Protein AF-A0A7J2T9G2-F1 (afdb_monomer_lite)

Organism: NCBI:txid334771

pLDDT: mean 79.66, std 18.95, range [33.62, 94.38]

Structure (mmCIF, N/CA/C/O backbone):
data_AF-A0A7J2T9G2-F1
#
_entry.id   AF-A0A7J2T9G2-F1
#
loop_
_atom_site.group_PDB
_atom_site.id
_atom_site.type_symbol
_atom_site.label_atom_id
_atom_site.label_alt_id
_atom_site.label_comp_id
_atom_site.label_asym_id
_atom_site.label_entity_id
_atom_site.label_seq_id
_atom_site.pdbx_PDB_ins_code
_atom_site.Cartn_x
_atom_site.Cartn_y
_atom_site.Cartn_z
_atom_site.occupancy
_atom_site.B_iso_or_equiv
_atom_site.auth_seq_id
_atom_site.auth_comp_id
_atom_site.auth_asym_id
_atom_site.auth_atom_id
_atom_site.pdbx_PDB_model_num
ATOM 1 N N . MET A 1 1 ? 30.607 -17.595 -2.126 1.00 34.59 1 MET A N 1
ATOM 2 C CA . MET A 1 1 ? 31.053 -16.266 -1.655 1.00 34.59 1 MET A CA 1
ATOM 3 C C . MET A 1 1 ? 29.821 -15.401 -1.440 1.00 34.59 1 MET A C 1
ATOM 5 O O . MET A 1 1 ? 29.024 -15.260 -2.358 1.00 34.59 1 MET A O 1
ATOM 9 N N . CYS A 1 2 ? 29.599 -14.952 -0.205 1.00 33.62 2 CYS A N 1
ATOM 10 C CA . CYS A 1 2 ? 28.385 -14.261 0.221 1.00 33.62 2 CYS A CA 1
ATOM 11 C C . CYS A 1 2 ? 28.220 -12.874 -0.418 1.00 33.62 2 CYS A C 1
ATOM 13 O O . CYS A 1 2 ? 29.096 -12.024 -0.322 1.00 33.62 2 CYS A O 1
ATOM 15 N N . SER A 1 3 ? 27.038 -12.690 -1.011 1.00 45.47 3 SER A N 1
ATOM 16 C CA . SER A 1 3 ? 26.196 -11.489 -1.061 1.00 45.47 3 SER A CA 1
ATOM 17 C C . SER A 1 3 ? 26.699 -10.253 -0.301 1.00 45.47 3 SER A C 1
ATOM 19 O O . SER A 1 3 ? 26.663 -10.222 0.928 1.00 45.47 3 SER A O 1
ATOM 21 N N . LEU A 1 4 ? 26.941 -9.168 -1.040 1.00 41.16 4 LEU A N 1
ATOM 22 C CA . LEU A 1 4 ? 26.833 -7.801 -0.532 1.00 41.16 4 LEU A CA 1
ATOM 23 C C . LEU A 1 4 ? 25.730 -7.075 -1.306 1.00 41.16 4 LEU A C 1
ATOM 25 O O . LEU A 1 4 ? 25.895 -6.643 -2.444 1.00 41.16 4 LEU A O 1
ATOM 29 N N . ARG A 1 5 ? 24.568 -6.996 -0.650 1.00 42.28 5 ARG A N 1
ATOM 30 C CA . ARG A 1 5 ? 23.443 -6.133 -1.004 1.00 42.28 5 ARG A CA 1
ATOM 31 C C . ARG A 1 5 ? 23.946 -4.691 -1.010 1.00 42.28 5 ARG A C 1
ATOM 33 O O . ARG A 1 5 ? 24.292 -4.163 0.043 1.00 42.28 5 ARG A O 1
ATOM 40 N N . ALA A 1 6 ? 23.955 -4.054 -2.175 1.00 37.97 6 ALA A N 1
ATOM 41 C CA . ALA A 1 6 ? 24.132 -2.614 -2.256 1.00 37.97 6 ALA A CA 1
ATOM 42 C C . ALA A 1 6 ? 22.868 -1.937 -1.701 1.00 37.97 6 ALA A C 1
ATOM 44 O O . ALA A 1 6 ? 21.861 -1.784 -2.392 1.00 37.97 6 ALA A O 1
ATOM 45 N N . LEU A 1 7 ? 22.933 -1.570 -0.419 1.00 42.69 7 LEU A N 1
ATOM 46 C CA . LEU A 1 7 ? 22.110 -0.536 0.194 1.00 42.69 7 LEU A CA 1
ATOM 47 C C . LEU A 1 7 ? 22.350 0.755 -0.603 1.00 42.69 7 LEU A C 1
ATOM 49 O O . LEU A 1 7 ? 23.369 1.416 -0.424 1.00 42.69 7 LEU A O 1
ATOM 53 N N . ASN A 1 8 ? 21.451 1.100 -1.521 1.00 37.91 8 ASN A N 1
ATOM 54 C CA . ASN A 1 8 ? 21.525 2.378 -2.219 1.00 37.91 8 ASN A CA 1
ATOM 55 C C . ASN A 1 8 ? 20.592 3.366 -1.518 1.00 37.91 8 ASN A C 1
ATOM 57 O O . ASN A 1 8 ? 19.417 3.503 -1.852 1.00 37.91 8 ASN A O 1
ATOM 61 N N . ILE A 1 9 ? 21.138 4.012 -0.489 1.00 46.47 9 ILE A N 1
ATOM 62 C CA . ILE A 1 9 ? 20.577 5.221 0.108 1.00 46.47 9 ILE A CA 1
ATOM 63 C C . ILE A 1 9 ? 20.765 6.333 -0.931 1.00 46.47 9 ILE A C 1
ATOM 65 O O . ILE A 1 9 ? 21.870 6.833 -1.113 1.00 46.47 9 ILE A O 1
ATOM 69 N N . ARG A 1 10 ? 19.695 6.715 -1.636 1.00 43.00 10 ARG A N 1
ATOM 70 C CA . ARG A 1 10 ? 19.652 7.960 -2.418 1.00 43.00 10 ARG A CA 1
ATOM 71 C C . ARG A 1 10 ? 18.690 8.924 -1.746 1.00 43.00 10 ARG A C 1
ATOM 73 O O . ARG A 1 10 ? 17.476 8.786 -1.852 1.00 43.00 10 ARG A O 1
ATOM 80 N N . VAL A 1 11 ? 19.266 9.891 -1.046 1.00 45.16 11 VAL A N 1
ATOM 81 C CA . VAL A 1 11 ? 18.590 11.092 -0.562 1.00 45.16 11 VAL A CA 1
ATOM 82 C C . VAL A 1 11 ? 18.940 12.210 -1.551 1.00 45.16 11 VAL A C 1
ATOM 84 O O . VAL A 1 11 ? 20.116 12.389 -1.852 1.00 45.16 11 VAL A O 1
ATOM 87 N N . LEU A 1 12 ? 17.902 12.928 -2.010 1.00 39.91 12 LEU A N 1
ATOM 88 C CA . LEU A 1 12 ? 17.878 14.205 -2.757 1.00 39.91 12 LEU A CA 1
ATOM 89 C C . LEU A 1 12 ? 17.633 14.130 -4.282 1.00 39.91 12 LEU A C 1
ATOM 91 O O . LEU A 1 12 ? 18.515 13.820 -5.075 1.00 39.91 12 LEU A O 1
ATOM 95 N N . GLY A 1 13 ? 16.423 14.539 -4.687 1.00 34.62 13 GLY A N 1
ATOM 96 C CA . GLY A 1 13 ? 16.232 15.386 -5.875 1.00 34.62 13 GLY A CA 1
ATOM 97 C C . GLY A 1 13 ? 15.762 14.751 -7.187 1.00 34.62 13 GLY A C 1
ATOM 98 O O . GLY A 1 13 ? 15.509 15.489 -8.131 1.00 34.62 13 GLY A O 1
ATOM 99 N N . ALA A 1 14 ? 15.600 13.432 -7.275 1.00 40.44 14 ALA A N 1
ATOM 100 C CA . ALA A 1 14 ? 15.054 12.783 -8.467 1.00 40.44 14 ALA A CA 1
ATOM 101 C C . ALA A 1 14 ? 13.658 12.239 -8.161 1.00 40.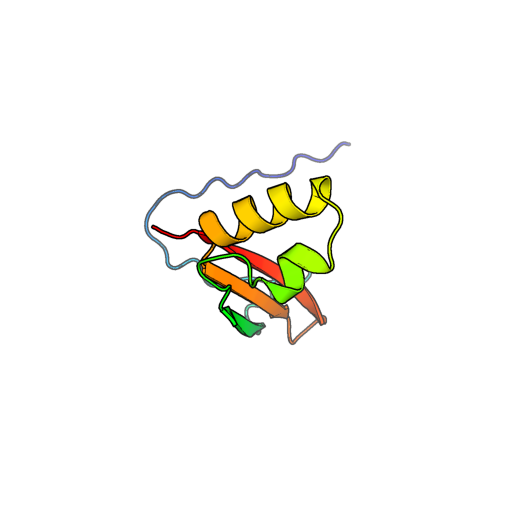44 14 ALA A C 1
ATOM 103 O O . ALA A 1 14 ? 13.489 11.505 -7.187 1.00 40.44 14 ALA A O 1
ATOM 104 N N . VAL A 1 15 ? 12.670 12.555 -9.001 1.00 45.59 15 VAL A N 1
ATOM 105 C CA . VAL A 1 15 ? 11.417 11.792 -9.069 1.00 45.59 15 VAL A CA 1
ATOM 106 C C . VAL A 1 15 ? 11.819 10.377 -9.486 1.00 45.59 15 VAL A C 1
ATOM 108 O O . VAL A 1 15 ? 11.972 10.085 -10.668 1.00 45.59 15 VAL A O 1
ATOM 111 N N . ALA A 1 16 ? 12.155 9.531 -8.512 1.00 58.59 16 ALA A N 1
ATOM 112 C CA . ALA A 1 16 ? 12.645 8.189 -8.760 1.00 58.59 16 ALA A CA 1
ATOM 113 C C . ALA A 1 16 ? 11.473 7.372 -9.304 1.00 58.59 16 ALA A C 1
ATOM 115 O O . ALA A 1 16 ? 10.653 6.853 -8.545 1.00 58.59 16 ALA A O 1
ATOM 116 N N . MET A 1 17 ? 11.372 7.330 -10.632 1.00 76.38 17 MET A N 1
ATOM 117 C CA . MET A 1 17 ? 10.371 6.548 -11.339 1.00 76.38 17 MET A CA 1
ATOM 118 C C . MET A 1 17 ? 10.507 5.089 -10.903 1.00 76.38 17 MET A C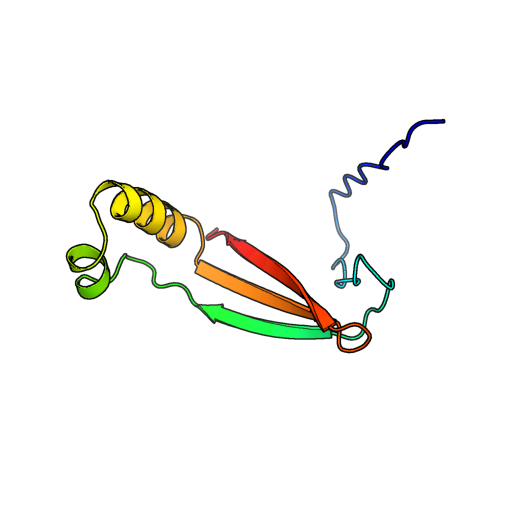 1
ATOM 120 O O . MET A 1 17 ? 11.615 4.545 -10.854 1.00 76.38 17 MET A O 1
ATOM 124 N N . TRP A 1 18 ? 9.389 4.490 -10.495 1.00 86.62 18 TRP A N 1
ATOM 125 C CA . TRP A 1 18 ? 9.375 3.136 -9.957 1.00 86.62 18 TRP A CA 1
ATOM 126 C C . TRP A 1 18 ? 9.937 2.147 -10.986 1.00 86.62 18 TRP A C 1
ATOM 128 O O . TRP A 1 18 ? 9.569 2.187 -12.159 1.00 86.62 18 TRP A O 1
ATOM 138 N N . LYS A 1 19 ? 10.819 1.249 -10.535 1.00 90.44 19 LYS A N 1
ATOM 139 C CA . LYS A 1 19 ? 11.350 0.142 -11.339 1.00 90.44 19 LYS A CA 1
ATOM 140 C C . LYS A 1 19 ? 11.068 -1.168 -10.635 1.00 90.44 19 LYS A C 1
ATOM 142 O O . LYS A 1 19 ? 11.320 -1.301 -9.438 1.00 90.44 19 LYS A O 1
ATOM 147 N N . CYS A 1 20 ? 10.614 -2.157 -11.393 1.00 90.75 20 CYS A N 1
ATOM 148 C CA . CYS A 1 20 ? 10.385 -3.488 -10.865 1.00 90.75 20 CYS A CA 1
ATOM 149 C C . CYS A 1 20 ? 11.700 -4.102 -10.367 1.00 90.75 20 CYS A C 1
ATOM 151 O O . CYS A 1 20 ? 12.614 -4.344 -11.153 1.00 90.75 20 CYS A O 1
ATOM 153 N N . ILE A 1 21 ? 11.775 -4.447 -9.080 1.00 90.12 21 ILE A N 1
ATOM 154 C CA . ILE A 1 21 ? 12.969 -5.076 -8.489 1.00 90.12 21 ILE A CA 1
ATOM 155 C C . ILE A 1 21 ? 13.291 -6.457 -9.088 1.00 90.12 21 ILE A C 1
ATOM 157 O O . ILE A 1 21 ? 14.417 -6.932 -8.983 1.00 90.12 21 ILE A O 1
ATOM 161 N N . ARG A 1 22 ? 12.304 -7.120 -9.708 1.00 89.38 22 ARG A N 1
ATOM 162 C C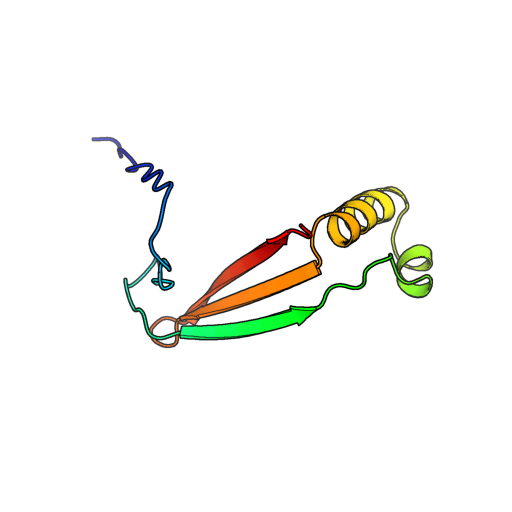A . ARG A 1 22 ? 12.468 -8.456 -10.300 1.00 89.38 22 ARG A CA 1
ATOM 163 C C . ARG A 1 22 ? 13.040 -8.417 -11.714 1.00 89.38 22 ARG A C 1
ATOM 165 O O . ARG A 1 22 ? 13.950 -9.181 -12.002 1.00 89.38 22 ARG A O 1
ATOM 172 N N . CYS A 1 23 ? 12.481 -7.586 -12.594 1.00 90.94 23 CYS A N 1
ATOM 173 C CA . CYS A 1 23 ? 12.822 -7.586 -14.023 1.00 90.94 23 CYS A CA 1
ATOM 174 C C . CYS A 1 23 ? 13.383 -6.251 -14.534 1.00 90.94 23 CYS A C 1
ATOM 176 O O . CYS A 1 23 ? 13.675 -6.133 -15.718 1.00 90.94 23 CYS A O 1
ATOM 178 N N . GLY A 1 24 ? 13.493 -5.232 -13.678 1.00 90.19 24 GLY A N 1
ATOM 179 C CA . GLY A 1 24 ? 13.968 -3.897 -14.049 1.00 90.19 24 GLY A CA 1
ATOM 180 C C . GLY A 1 24 ? 12.986 -3.067 -14.880 1.00 90.19 24 GLY A C 1
ATOM 181 O O . GLY A 1 24 ? 13.295 -1.919 -15.184 1.00 90.19 24 GLY A O 1
ATOM 182 N N . SER A 1 25 ? 11.813 -3.612 -15.232 1.00 89.31 25 SER A N 1
ATOM 183 C CA . SER A 1 25 ? 10.814 -2.910 -16.044 1.00 89.31 25 SER A CA 1
ATOM 184 C C . SER A 1 25 ? 10.272 -1.669 -15.336 1.00 89.31 25 SER A C 1
ATOM 186 O O . SER A 1 25 ? 9.936 -1.708 -14.151 1.00 89.31 25 SER A O 1
ATOM 188 N N . GLU A 1 26 ? 10.145 -0.591 -16.103 1.00 89.88 26 GLU A N 1
ATOM 189 C CA . GLU A 1 26 ? 9.487 0.662 -15.718 1.00 89.88 26 GLU A CA 1
ATOM 190 C C . GLU A 1 26 ? 7.993 0.658 -16.057 1.00 89.88 26 GLU A C 1
ATOM 192 O O . GLU A 1 26 ? 7.261 1.538 -15.615 1.00 89.88 26 GLU A O 1
ATOM 197 N N . VAL A 1 27 ? 7.511 -0.335 -16.814 1.00 88.56 27 VAL A N 1
ATOM 198 C CA . VAL A 1 27 ? 6.096 -0.437 -17.183 1.00 88.56 27 VAL A CA 1
ATOM 199 C C . VAL A 1 27 ? 5.312 -1.006 -16.008 1.00 88.56 27 VAL A C 1
ATOM 201 O O . VAL A 1 27 ? 5.441 -2.185 -15.648 1.00 88.56 27 VAL A O 1
ATOM 204 N N . HIS A 1 28 ? 4.484 -0.156 -15.415 1.00 91.44 28 HIS A N 1
ATOM 205 C CA . HIS A 1 28 ? 3.719 -0.488 -14.230 1.00 91.44 28 HIS A CA 1
ATOM 206 C C . HIS A 1 28 ? 2.340 0.161 -14.228 1.00 91.44 28 HIS A C 1
ATOM 208 O O . HIS A 1 28 ? 2.083 1.146 -14.914 1.00 91.44 28 HIS A O 1
ATOM 214 N N . GLU A 1 29 ? 1.459 -0.421 -13.431 1.00 93.50 29 GLU A N 1
ATOM 215 C CA . GLU A 1 29 ? 0.169 0.138 -13.056 1.00 93.50 29 GLU A CA 1
ATOM 216 C C . GLU A 1 29 ? 0.219 0.537 -11.586 1.00 93.50 29 GLU A C 1
ATOM 218 O O . GLU A 1 29 ? 0.838 -0.160 -10.781 1.00 93.50 29 GLU A O 1
ATOM 223 N N . VAL A 1 30 ? -0.419 1.655 -11.239 1.00 92.56 30 VAL A N 1
ATOM 224 C CA . VAL A 1 30 ? -0.525 2.114 -9.851 1.00 92.56 30 VAL A CA 1
ATOM 225 C C . VAL A 1 30 ? -1.987 2.124 -9.447 1.00 92.56 30 VAL A C 1
ATOM 227 O O . VAL A 1 30 ? -2.785 2.865 -10.019 1.00 92.56 30 VAL A O 1
ATOM 230 N N . LEU A 1 31 ? -2.325 1.340 -8.427 1.00 93.12 31 LEU A N 1
ATOM 231 C CA . LEU A 1 31 ? -3.615 1.422 -7.750 1.00 93.12 31 LEU A CA 1
ATOM 232 C C . LEU A 1 31 ? -3.460 2.262 -6.486 1.00 93.12 31 LEU A C 1
ATOM 234 O O . LEU A 1 31 ? -2.553 2.026 -5.688 1.00 93.12 31 LEU A O 1
ATOM 238 N N . ARG A 1 32 ? -4.339 3.248 -6.310 1.00 93.56 32 ARG A N 1
ATOM 239 C CA . ARG A 1 32 ? -4.308 4.180 -5.181 1.00 93.56 32 ARG A CA 1
ATOM 240 C C . ARG A 1 32 ? -5.544 3.992 -4.321 1.00 93.56 32 ARG A C 1
ATOM 242 O O . ARG A 1 32 ? -6.662 4.092 -4.817 1.00 93.56 32 ARG A O 1
ATOM 249 N N . PHE A 1 33 ? -5.325 3.767 -3.033 1.00 91.69 33 PHE A N 1
ATOM 250 C CA . PHE A 1 33 ? -6.382 3.609 -2.045 1.00 91.69 33 PHE A CA 1
ATOM 251 C C . PHE A 1 33 ? -6.211 4.660 -0.959 1.00 91.69 33 PHE A C 1
ATOM 253 O O . PHE A 1 33 ? -5.195 4.678 -0.262 1.00 91.69 33 PHE A O 1
ATOM 260 N N . SER A 1 34 ? -7.201 5.531 -0.810 1.00 90.75 34 SER A N 1
ATOM 261 C CA . SER A 1 34 ? -7.229 6.499 0.282 1.00 90.75 34 SER A CA 1
ATOM 262 C C . SER A 1 34 ? -7.561 5.788 1.588 1.00 90.75 34 SER A C 1
ATOM 264 O O . SER A 1 34 ? -8.508 5.003 1.658 1.00 90.75 34 SER A O 1
ATOM 266 N N . LEU A 1 35 ? -6.777 6.065 2.624 1.00 88.25 35 LEU A N 1
ATOM 267 C CA . LEU A 1 35 ? -7.062 5.618 3.978 1.00 88.25 35 LEU A CA 1
ATOM 268 C C . LEU A 1 35 ? -7.904 6.678 4.699 1.00 88.25 35 LEU A C 1
ATOM 270 O O . LEU A 1 35 ? -7.671 7.875 4.506 1.00 88.25 35 LEU A O 1
ATOM 274 N N . PRO A 1 36 ? -8.877 6.262 5.527 1.00 86.75 36 PRO A N 1
ATOM 275 C CA . PRO A 1 36 ? -9.656 7.198 6.324 1.00 86.75 36 PRO A CA 1
ATOM 276 C C . PRO A 1 36 ? -8.757 7.903 7.349 1.00 86.75 36 PRO A C 1
ATOM 278 O O . PRO A 1 36 ? -7.754 7.345 7.790 1.00 86.75 36 PRO A O 1
ATOM 281 N N . GLU A 1 37 ? -9.113 9.132 7.728 1.00 82.38 37 GLU A N 1
ATOM 282 C CA . GLU A 1 37 ? -8.333 9.908 8.708 1.00 82.38 37 GLU A CA 1
ATOM 283 C C . GLU A 1 37 ? -8.407 9.303 10.109 1.00 82.38 37 GLU A C 1
ATOM 285 O O . GLU A 1 37 ? -7.432 9.295 10.860 1.00 82.38 37 GLU A O 1
ATOM 290 N N . GLU A 1 38 ? -9.575 8.757 10.431 1.00 83.31 38 GLU A N 1
ATOM 291 C CA . GLU A 1 38 ? -9.866 8.112 11.697 1.00 83.31 38 GLU A CA 1
ATOM 292 C C . GLU A 1 38 ? -10.375 6.697 11.459 1.00 83.31 38 GLU A C 1
ATOM 294 O O . GLU A 1 38 ? -10.935 6.372 10.410 1.00 83.31 38 GLU A O 1
ATOM 299 N N . MET A 1 39 ? -10.190 5.832 12.456 1.00 81.88 39 MET A N 1
ATOM 300 C CA . MET A 1 39 ? -10.716 4.478 12.384 1.00 81.88 39 MET A CA 1
ATOM 301 C C . MET A 1 39 ? -12.251 4.513 12.344 1.00 81.88 39 MET A C 1
ATOM 303 O O . MET A 1 39 ? -12.865 4.961 13.314 1.00 81.88 39 MET A O 1
ATOM 307 N N . PRO A 1 40 ? -12.889 3.965 11.293 1.00 84.69 40 PRO A N 1
ATOM 308 C CA . PRO A 1 40 ? -14.340 3.895 11.231 1.00 84.69 40 PRO A CA 1
ATOM 309 C C . PRO A 1 40 ? -14.901 3.094 12.407 1.00 84.69 40 PRO A C 1
ATOM 311 O O . PRO A 1 40 ? -14.374 2.034 12.755 1.00 84.69 40 PRO A O 1
ATOM 314 N N . MET A 1 41 ? -16.007 3.557 12.990 1.00 80.81 41 MET A N 1
ATOM 315 C CA . MET A 1 41 ? -16.597 2.934 14.182 1.00 80.81 41 MET A CA 1
ATOM 316 C C . MET A 1 41 ? -16.982 1.462 13.950 1.00 80.81 41 MET A C 1
ATOM 318 O O . MET A 1 41 ? -16.801 0.626 14.832 1.00 80.81 41 MET A O 1
ATOM 322 N N . ALA A 1 42 ? -17.418 1.122 12.732 1.00 83.69 42 ALA A N 1
ATOM 323 C CA . ALA A 1 42 ? -17.701 -0.255 12.326 1.00 83.69 42 ALA A CA 1
ATOM 324 C C . ALA A 1 42 ? -16.458 -1.162 12.413 1.00 83.69 42 ALA A C 1
ATOM 326 O O . ALA A 1 42 ? -16.531 -2.267 12.948 1.00 83.69 42 ALA A O 1
ATOM 327 N N . LEU A 1 43 ? -15.298 -0.671 11.958 1.00 80.00 43 LEU A N 1
ATOM 328 C CA . LEU A 1 43 ? -14.020 -1.369 12.110 1.00 80.00 43 LEU A CA 1
ATOM 329 C C . LEU A 1 43 ? -13.640 -1.457 13.585 1.00 80.00 43 LEU A C 1
ATOM 331 O O . LEU A 1 43 ? -13.298 -2.535 14.051 1.00 80.00 43 LEU A O 1
ATOM 335 N N . ALA A 1 44 ? -13.777 -0.371 14.348 1.00 78.06 44 ALA A N 1
ATOM 336 C CA . ALA A 1 44 ? -13.455 -0.374 15.771 1.00 78.06 44 ALA A CA 1
ATOM 337 C C . ALA A 1 44 ? -14.223 -1.459 16.548 1.00 78.06 44 ALA A C 1
ATOM 339 O O . ALA A 1 44 ? -13.644 -2.084 17.431 1.00 78.06 44 ALA A O 1
ATOM 340 N N . ILE A 1 45 ? -15.487 -1.727 16.213 1.00 82.38 45 ILE A N 1
ATOM 341 C CA . ILE A 1 45 ? -16.288 -2.778 16.860 1.00 82.38 45 ILE A CA 1
ATOM 342 C C . ILE A 1 45 ? -15.869 -4.181 16.390 1.00 82.38 45 ILE A C 1
ATOM 344 O O . ILE A 1 45 ? -15.814 -5.099 17.206 1.00 82.38 45 ILE A O 1
ATOM 348 N N . ALA A 1 46 ? -15.540 -4.346 15.106 1.00 86.12 46 ALA A N 1
ATOM 349 C CA . ALA A 1 46 ? -15.271 -5.649 14.498 1.00 86.12 46 ALA A CA 1
ATOM 350 C C . ALA A 1 46 ? -13.884 -6.241 14.821 1.00 86.12 46 ALA A C 1
ATOM 352 O O . ALA A 1 46 ? -13.745 -7.463 14.847 1.00 86.12 46 ALA A O 1
ATOM 353 N N . VAL A 1 47 ? -12.851 -5.416 15.054 1.00 86.75 47 VAL A N 1
ATOM 354 C CA . VAL A 1 47 ? -11.485 -5.914 15.324 1.00 86.75 47 VAL A CA 1
ATOM 355 C C . VAL A 1 47 ? -11.162 -6.037 16.821 1.00 86.75 47 VAL A C 1
ATOM 357 O O . VAL A 1 47 ? -11.541 -5.167 17.620 1.00 86.75 47 VAL A O 1
ATOM 360 N N . PRO A 1 48 ? -10.369 -7.060 17.213 1.00 89.38 48 PRO A N 1
ATOM 361 C CA . PRO A 1 48 ? -9.835 -7.189 18.565 1.00 89.38 48 PRO A CA 1
ATOM 362 C C . PRO A 1 48 ? -9.069 -5.940 19.014 1.00 89.38 48 PRO A C 1
ATOM 364 O O . PRO A 1 48 ? -8.421 -5.257 18.218 1.00 89.38 48 PRO A O 1
ATOM 367 N N . LYS A 1 49 ? -9.087 -5.664 20.324 1.00 82.62 49 LYS A N 1
ATOM 368 C CA . LYS A 1 49 ? -8.522 -4.439 20.920 1.00 82.62 49 LYS A CA 1
ATOM 369 C C . LYS A 1 49 ? -7.046 -4.199 20.561 1.00 82.62 49 LYS A C 1
ATOM 371 O O . LYS A 1 49 ? -6.660 -3.055 20.337 1.00 82.62 49 LYS A O 1
ATOM 376 N N . ASN A 1 50 ? -6.236 -5.255 20.464 1.00 85.12 50 ASN A N 1
ATOM 377 C CA . ASN A 1 50 ? -4.816 -5.133 20.113 1.00 85.12 50 ASN A CA 1
ATOM 378 C C . ASN A 1 50 ? -4.632 -4.674 18.658 1.00 85.12 50 ASN A C 1
ATOM 380 O O . ASN A 1 50 ? -3.937 -3.692 18.407 1.00 85.12 50 ASN A O 1
ATOM 384 N N . THR A 1 51 ? -5.344 -5.301 17.719 1.00 86.81 51 THR A N 1
ATOM 385 C CA . THR A 1 51 ? -5.348 -4.932 16.294 1.00 86.81 51 THR A CA 1
ATOM 386 C C . THR A 1 51 ? -5.930 -3.538 16.068 1.00 86.81 51 THR A C 1
ATOM 388 O O . THR A 1 51 ? -5.460 -2.791 15.212 1.00 86.81 51 THR A O 1
ATOM 391 N N . ARG A 1 52 ? -6.921 -3.145 16.879 1.00 87.06 52 ARG A N 1
ATOM 392 C CA . ARG A 1 52 ? -7.532 -1.813 16.833 1.00 87.06 52 ARG A CA 1
ATOM 393 C C . ARG A 1 52 ? -6.500 -0.702 17.026 1.00 87.06 52 ARG A C 1
ATOM 395 O O . ARG A 1 52 ? -6.479 0.262 16.267 1.00 87.06 52 ARG A O 1
ATOM 402 N N . ASN A 1 53 ? -5.621 -0.851 18.014 1.00 86.62 53 ASN A N 1
ATOM 403 C CA . ASN A 1 53 ? -4.594 0.147 18.308 1.00 86.62 53 ASN A CA 1
ATOM 404 C C . ASN A 1 53 ? -3.560 0.262 17.179 1.00 86.62 53 ASN A C 1
ATOM 406 O O . ASN A 1 53 ? -3.096 1.362 16.880 1.00 86.62 53 ASN A O 1
ATOM 410 N N . GLU A 1 54 ? -3.196 -0.852 16.545 1.00 88.94 54 GLU A N 1
ATOM 411 C CA . GLU A 1 54 ? -2.258 -0.856 15.417 1.00 88.94 54 GLU A CA 1
ATOM 412 C C . GLU A 1 54 ? -2.861 -0.209 14.169 1.00 88.94 54 GLU A C 1
ATOM 414 O O . GLU A 1 54 ? -2.232 0.652 13.554 1.00 88.94 54 GLU A O 1
ATOM 419 N N . LEU A 1 55 ? -4.107 -0.547 13.842 1.00 87.38 55 L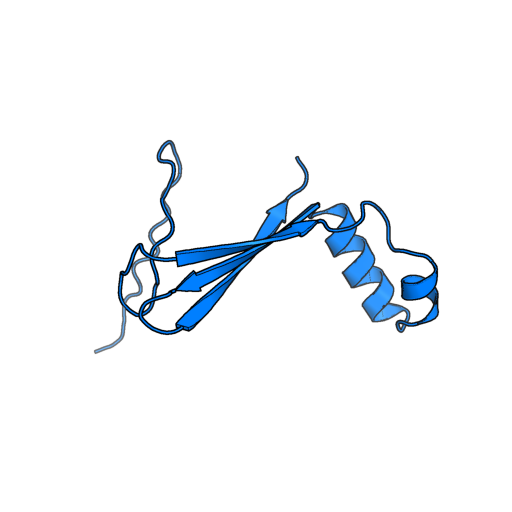EU A N 1
ATOM 420 C CA . LEU A 1 55 ? -4.831 0.061 12.727 1.00 87.38 55 LEU A CA 1
ATOM 421 C C . LEU A 1 55 ? -5.076 1.560 12.949 1.00 87.38 55 LEU A C 1
ATOM 423 O O . LEU A 1 55 ? -4.908 2.349 12.025 1.00 87.38 55 LEU A O 1
ATOM 427 N N . ALA A 1 56 ? -5.400 1.977 14.177 1.00 86.00 56 ALA A N 1
ATOM 428 C CA . ALA A 1 56 ? -5.549 3.395 14.503 1.00 86.00 56 ALA A CA 1
ATOM 429 C C . ALA A 1 56 ? -4.231 4.164 14.302 1.00 86.00 56 ALA A C 1
ATOM 431 O O . ALA A 1 56 ? -4.232 5.269 13.762 1.00 86.00 56 ALA A O 1
ATOM 432 N N . LYS A 1 57 ? -3.088 3.565 14.669 1.00 88.38 57 LYS A N 1
ATOM 433 C CA . LYS A 1 57 ? -1.762 4.138 14.377 1.00 88.38 57 LYS A CA 1
ATOM 434 C C . LYS A 1 57 ? -1.488 4.207 12.873 1.00 88.38 57 LYS A C 1
ATOM 436 O O . LYS A 1 57 ? -0.919 5.195 12.420 1.00 88.38 57 LYS A O 1
ATOM 441 N N . LEU A 1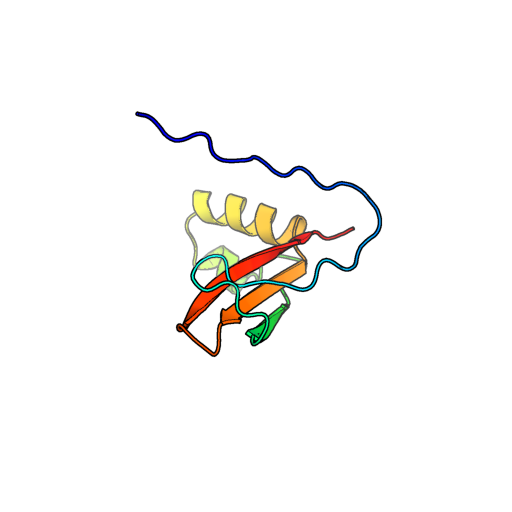 58 ? -1.877 3.187 12.105 1.00 88.69 58 LEU A N 1
ATOM 442 C CA . LEU A 1 58 ? -1.736 3.181 10.646 1.00 88.69 58 LEU A CA 1
ATOM 443 C C . LEU A 1 58 ? -2.516 4.334 10.001 1.00 88.69 58 LEU A C 1
ATOM 445 O O . LEU A 1 58 ? -1.909 5.125 9.286 1.00 88.69 58 LEU A O 1
ATOM 449 N N . PHE A 1 59 ? -3.808 4.479 10.301 1.00 88.06 59 PHE A N 1
ATOM 450 C CA . PHE A 1 59 ? -4.647 5.548 9.735 1.00 88.06 59 PHE A CA 1
ATOM 451 C C . PHE A 1 59 ? -4.194 6.953 10.150 1.00 88.06 59 PHE A C 1
ATOM 453 O O . PHE A 1 59 ? -4.241 7.887 9.354 1.00 88.06 59 PHE A O 1
ATOM 460 N N . LYS A 1 60 ? -3.652 7.097 11.365 1.00 87.75 60 LYS A N 1
ATOM 461 C CA . LYS A 1 60 ? -3.076 8.367 11.818 1.00 87.75 60 LYS A CA 1
ATOM 462 C C . LYS A 1 60 ? -1.805 8.750 11.050 1.00 87.75 60 LYS A C 1
ATOM 464 O O . LYS A 1 60 ? -1.587 9.922 10.761 1.00 87.75 60 LYS A O 1
ATOM 469 N N . ASN A 1 61 ? -0.953 7.771 10.748 1.00 89.06 61 ASN A N 1
ATOM 470 C CA . ASN A 1 61 ? 0.367 8.014 10.161 1.00 89.06 61 ASN A CA 1
ATOM 471 C C . ASN A 1 61 ? 0.357 8.044 8.629 1.00 89.06 61 ASN A C 1
ATOM 473 O O . ASN A 1 61 ? 1.244 8.651 8.029 1.00 89.06 61 ASN A O 1
ATOM 477 N N . TYR A 1 62 ? -0.604 7.376 7.993 1.00 90.94 62 TYR A N 1
ATOM 478 C CA . TYR A 1 62 ? -0.657 7.193 6.547 1.00 90.94 62 TYR A CA 1
ATOM 479 C C . TYR A 1 62 ? -2.037 7.562 6.014 1.00 90.94 62 TYR A C 1
ATOM 481 O O . TYR A 1 62 ? -3.050 7.167 6.580 1.00 90.94 62 TYR A O 1
ATOM 489 N N . HIS A 1 63 ? -2.078 8.295 4.904 1.00 92.00 63 HIS A N 1
ATOM 490 C CA . HIS A 1 63 ? -3.336 8.727 4.282 1.00 92.00 63 HIS A CA 1
ATOM 491 C C . HIS A 1 63 ? -3.644 7.977 2.984 1.00 92.00 63 HIS A C 1
ATOM 493 O O . HIS A 1 63 ? -4.764 8.043 2.487 1.00 92.00 63 HIS A O 1
ATOM 499 N N . GLN A 1 64 ? -2.670 7.257 2.427 1.00 92.25 64 GLN A N 1
ATOM 500 C CA . GLN A 1 64 ? -2.838 6.561 1.160 1.00 92.25 64 GLN A CA 1
ATOM 501 C C . GLN A 1 64 ? -1.968 5.306 1.105 1.00 92.25 64 GLN A C 1
ATOM 503 O O . GLN A 1 64 ? -0.851 5.274 1.627 1.00 92.25 64 GLN A O 1
ATOM 508 N N . VAL A 1 65 ? -2.484 4.275 0.445 1.00 92.38 65 VAL A N 1
ATOM 509 C CA . VAL A 1 65 ? -1.741 3.084 0.037 1.00 92.38 65 VAL A CA 1
ATOM 510 C C . VAL A 1 65 ? -1.647 3.079 -1.480 1.00 92.38 65 VAL A C 1
ATOM 512 O O . VAL A 1 65 ? -2.651 3.234 -2.175 1.00 92.38 65 VAL A O 1
ATOM 515 N N . GLU A 1 66 ? -0.440 2.897 -1.995 1.00 93.56 66 GLU A N 1
ATOM 516 C CA . GLU A 1 66 ? -0.168 2.751 -3.420 1.00 93.56 66 GLU A CA 1
ATOM 517 C C . GLU A 1 66 ? 0.329 1.334 -3.698 1.00 93.56 66 GLU A C 1
ATOM 519 O O . GLU A 1 66 ? 1.249 0.848 -3.039 1.00 93.56 66 GLU A O 1
ATOM 524 N N . VAL A 1 67 ? -0.282 0.663 -4.670 1.00 93.44 67 VAL A N 1
ATOM 525 C CA . VAL A 1 67 ? 0.122 -0.670 -5.120 1.00 93.44 67 VAL A CA 1
ATOM 526 C C . VAL A 1 67 ? 0.667 -0.552 -6.533 1.00 93.44 67 VAL A C 1
ATOM 528 O O . VAL A 1 67 ? -0.072 -0.232 -7.462 1.00 93.44 67 VAL A O 1
ATOM 531 N N . TYR A 1 68 ? 1.960 -0.811 -6.683 1.00 92.56 68 TYR A N 1
ATOM 532 C CA . TYR A 1 68 ? 2.670 -0.796 -7.953 1.00 92.56 68 TYR A CA 1
ATOM 533 C C . TYR A 1 68 ? 2.712 -2.206 -8.514 1.00 92.56 68 TYR A C 1
ATOM 535 O O . TYR A 1 68 ? 3.320 -3.079 -7.902 1.00 92.56 68 TYR A O 1
ATOM 543 N N . ILE A 1 69 ? 2.102 -2.430 -9.672 1.00 93.69 69 ILE A N 1
ATOM 544 C CA . ILE A 1 69 ? 2.039 -3.737 -10.325 1.00 93.69 69 ILE A CA 1
ATOM 545 C C . ILE A 1 69 ? 2.870 -3.678 -11.601 1.00 93.69 69 ILE A C 1
ATOM 547 O O . ILE A 1 69 ? 2.570 -2.918 -12.520 1.00 93.69 69 ILE A O 1
ATOM 551 N N . CYS A 1 70 ? 3.912 -4.500 -11.689 1.00 94.25 70 CYS A N 1
ATOM 552 C CA . CYS A 1 70 ? 4.682 -4.659 -12.913 1.00 94.25 70 CYS A CA 1
ATOM 553 C C . CYS A 1 70 ? 3.821 -5.337 -13.979 1.00 94.25 70 CYS A C 1
ATOM 555 O O . CYS A 1 70 ? 3.461 -6.505 -13.827 1.00 94.25 70 CYS A O 1
ATOM 557 N N . LYS A 1 71 ? 3.573 -4.662 -15.105 1.00 94.38 71 LYS A N 1
ATOM 558 C CA . LYS A 1 71 ? 2.829 -5.269 -16.221 1.00 94.38 71 LYS A CA 1
ATOM 559 C C . LYS A 1 71 ? 3.610 -6.383 -16.925 1.00 94.38 71 LYS A C 1
ATOM 561 O O . LYS A 1 71 ? 3.004 -7.219 -17.578 1.00 94.38 71 LYS A O 1
ATOM 566 N N . ASN A 1 72 ? 4.938 -6.408 -16.784 1.00 92.81 72 ASN A N 1
ATOM 567 C CA . ASN A 1 72 ? 5.790 -7.385 -17.463 1.00 92.81 72 ASN A CA 1
ATOM 568 C C . ASN A 1 72 ? 5.862 -8.738 -16.735 1.00 92.81 72 ASN A C 1
ATOM 570 O O . ASN A 1 72 ? 5.804 -9.782 -17.368 1.00 92.81 72 ASN A O 1
ATOM 574 N N . CYS A 1 73 ? 6.012 -8.736 -15.406 1.00 93.31 73 CYS A N 1
ATOM 575 C CA . CYS A 1 73 ? 6.192 -9.973 -14.632 1.00 93.31 73 CYS A CA 1
ATOM 576 C C . CYS A 1 73 ? 5.173 -10.175 -13.502 1.00 93.31 73 CYS A C 1
ATOM 578 O O . CYS A 1 73 ? 5.299 -11.130 -12.740 1.00 93.31 73 CYS A O 1
ATOM 580 N N . GLY A 1 74 ? 4.208 -9.266 -13.338 1.00 91.88 74 GLY A N 1
ATOM 581 C CA . GLY A 1 74 ? 3.171 -9.345 -12.303 1.00 91.88 74 GLY A CA 1
ATOM 582 C C . GLY A 1 74 ? 3.646 -9.036 -10.878 1.00 91.88 74 GLY A C 1
ATOM 583 O O . GLY A 1 74 ? 2.845 -9.057 -9.945 1.00 91.88 74 GLY A O 1
ATOM 584 N N . TYR A 1 75 ? 4.934 -8.734 -10.675 1.00 93.12 75 TYR A N 1
ATOM 585 C CA . TYR A 1 75 ? 5.444 -8.353 -9.358 1.00 93.12 75 TYR A CA 1
ATOM 586 C C . TYR A 1 75 ? 4.714 -7.118 -8.826 1.00 93.12 75 TYR A C 1
ATOM 588 O O . TYR A 1 75 ? 4.619 -6.119 -9.536 1.00 93.12 75 TYR A O 1
ATOM 596 N N . SER A 1 76 ? 4.257 -7.187 -7.576 1.00 92.81 76 SER A N 1
ATOM 597 C CA . SER A 1 76 ? 3.524 -6.106 -6.922 1.00 92.81 76 SER A CA 1
ATOM 598 C C . SER A 1 76 ? 4.271 -5.587 -5.690 1.00 92.81 76 SER A C 1
ATOM 600 O O . SER A 1 76 ? 4.743 -6.381 -4.876 1.00 92.81 76 SER A O 1
ATOM 602 N N . GLU A 1 77 ? 4.366 -4.267 -5.542 1.00 92.56 77 GLU A N 1
ATOM 603 C CA . GLU A 1 77 ? 4.956 -3.583 -4.385 1.00 92.56 77 GLU A CA 1
ATOM 604 C C . GLU A 1 77 ? 3.917 -2.666 -3.735 1.00 92.56 77 GLU A C 1
ATOM 606 O O . GLU A 1 77 ? 3.273 -1.871 -4.416 1.00 92.56 77 GLU A O 1
ATOM 611 N N . VAL A 1 78 ? 3.769 -2.761 -2.413 1.00 92.94 78 VAL A N 1
ATOM 612 C CA . VAL A 1 78 ? 2.845 -1.924 -1.636 1.00 92.94 78 VAL A CA 1
ATOM 613 C C . VAL A 1 78 ? 3.631 -0.834 -0.920 1.00 92.94 78 VAL A C 1
ATOM 615 O O . VAL A 1 78 ? 4.596 -1.123 -0.210 1.00 92.94 78 VAL A O 1
ATOM 618 N N . ARG A 1 79 ? 3.200 0.418 -1.073 1.00 91.19 79 ARG A N 1
ATOM 619 C CA . ARG A 1 79 ? 3.782 1.589 -0.413 1.00 91.19 79 ARG A CA 1
ATOM 620 C C . ARG A 1 79 ? 2.728 2.329 0.390 1.00 91.19 79 ARG A C 1
ATOM 622 O O . ARG A 1 79 ? 1.630 2.581 -0.092 1.00 91.19 79 ARG A O 1
ATOM 629 N N . PHE A 1 80 ? 3.089 2.707 1.610 1.00 90.06 80 PHE A N 1
ATOM 630 C CA . PHE A 1 80 ? 2.258 3.553 2.458 1.00 90.06 80 PHE A CA 1
ATOM 631 C C . PHE A 1 80 ? 2.760 4.994 2.385 1.00 90.06 80 PHE A C 1
ATOM 633 O O . PHE A 1 80 ? 3.926 5.267 2.681 1.00 90.06 80 PHE A O 1
ATOM 640 N N . VAL A 1 81 ? 1.879 5.917 2.009 1.00 89.62 81 VAL A N 1
ATOM 641 C CA . VAL A 1 81 ? 2.187 7.344 1.907 1.00 89.62 81 VAL A CA 1
ATOM 642 C C . VAL A 1 81 ? 1.866 8.011 3.237 1.00 89.62 81 VAL A C 1
ATOM 644 O O . VAL A 1 81 ? 0.724 7.989 3.709 1.00 89.62 81 VAL A O 1
ATOM 647 N N . LYS A 1 82 ? 2.898 8.568 3.877 1.00 88.19 82 LYS A N 1
ATOM 648 C CA . LYS A 1 82 ? 2.763 9.225 5.179 1.00 88.19 82 LYS A CA 1
ATOM 649 C C . LYS A 1 82 ? 1.957 10.514 5.056 1.00 88.19 82 LYS A C 1
ATOM 651 O O . LYS A 1 82 ? 2.046 11.216 4.053 1.00 88.19 82 LYS A O 1
ATOM 656 N N . ARG A 1 83 ? 1.158 10.805 6.077 1.00 83.56 83 ARG A N 1
ATOM 657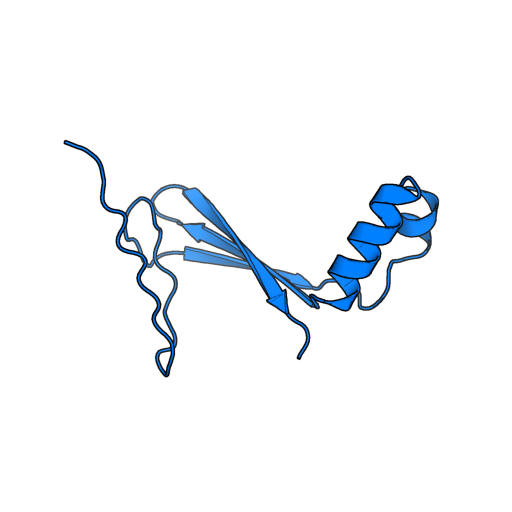 C CA . ARG A 1 83 ? 0.515 12.109 6.269 1.00 83.56 83 ARG A CA 1
ATOM 658 C C . ARG A 1 83 ? 1.610 13.103 6.711 1.00 83.56 83 ARG A C 1
ATOM 660 O O . ARG A 1 83 ? 2.409 12.744 7.577 1.00 83.56 83 ARG A O 1
ATOM 667 N N . VAL A 1 84 ? 1.717 14.250 6.031 1.00 74.31 84 VAL A N 1
ATOM 668 C CA . VAL A 1 84 ? 2.726 15.306 6.289 1.00 74.31 84 VAL A CA 1
ATOM 669 C C . VAL A 1 84 ? 2.264 16.198 7.429 1.00 74.31 84 VAL A C 1
ATOM 671 O O . VAL A 1 84 ? 1.046 16.476 7.469 1.00 74.31 84 VAL A O 1
#

Sequence (84 aa):
MCSLRALNIRVLGAVAMWKCIRCGSEVHEVLRFSLPEEMPMALAIAVPKNTRNELAKLFKNYHQVEVYICKNCGYSEVRFVKRV

Foldseek 3Di:
DDDDDPPDDDDDDDPPQDADPPPRDSDKDKDKDFAALADDVVNVVVDDPVVNVVVRVLSPFFGMKIWIAHPPPRDIDIDTHGDD

Secondary structure (DSSP, 8-state):
-----------SS-------TTT----EEEEEEEPPSS--HHHHHHS-HHHHHHHHHHHHHEEEEEEEEETTT--EEEEEEEP-

Radius of gyration: 17.12 Å; chains: 1; bounding box: 49×32×38 Å